Protein AF-A0A4U7D3X7-F1 (afdb_monomer)

Secondary structure (DSSP, 8-state):
-HHHHHHHHHHHHHHHTT-TT-S------HHHHHHSPEEETTEEGGGSPPP-----------GGGHHHH--

pLDDT: mean 95.42, std 5.21, range [61.47, 98.38]

Mean predicted aligned error: 3.66 Å

Sequence (71 aa):
PRESLGKVAVKNHRNGVDNPHAQFQKEVDLDTVLDSPVVADPLRLYDFCPITDGSAALVFCPESVAEEYAP

Radius of gyration: 17.78 Å; Cα contacts (8 Å, |Δi|>4): 57; chains: 1; bounding box: 40×24×44 Å

Structure (mmCIF, N/CA/C/O backbone):
data_AF-A0A4U7D3X7-F1
#
_entry.id   AF-A0A4U7D3X7-F1
#
loop_
_atom_site.group_PDB
_atom_site.id
_atom_site.type_symbol
_atom_site.label_atom_id
_atom_site.label_alt_id
_atom_site.label_comp_id
_atom_site.label_asym_id
_atom_site.label_entity_id
_atom_site.label_seq_id
_atom_site.pdbx_PDB_ins_code
_atom_site.Cartn_x
_atom_site.Cartn_y
_atom_site.Cartn_z
_atom_site.occupancy
_atom_site.B_iso_or_equiv
_atom_site.auth_seq_id
_atom_site.auth_comp_id
_atom_site.auth_asym_id
_atom_site.auth_atom_id
_atom_site.pdbx_PDB_model_num
ATOM 1 N N . PRO A 1 1 ? -4.137 -8.898 -21.887 1.00 82.19 1 PRO A N 1
ATOM 2 C CA . PRO A 1 1 ? -3.861 -9.457 -20.534 1.00 82.19 1 PRO A CA 1
ATOM 3 C C . PRO A 1 1 ? -2.894 -8.611 -19.691 1.00 82.19 1 PRO A C 1
ATOM 5 O O . PRO A 1 1 ? -3.253 -8.242 -18.579 1.00 82.19 1 PRO A O 1
ATOM 8 N N . ARG A 1 2 ? -1.705 -8.263 -20.213 1.00 90.12 2 ARG A N 1
ATOM 9 C CA . ARG A 1 2 ? -0.681 -7.507 -19.464 1.00 90.12 2 ARG A CA 1
ATOM 10 C C . ARG A 1 2 ? -1.137 -6.106 -19.036 1.00 90.12 2 ARG A C 1
ATOM 12 O O . ARG A 1 2 ? -1.028 -5.772 -17.865 1.00 90.12 2 ARG A O 1
ATOM 19 N N . GLU A 1 3 ? -1.712 -5.325 -19.948 1.00 95.06 3 GLU A N 1
ATOM 20 C CA . GLU A 1 3 ? -2.262 -4.000 -19.616 1.00 95.06 3 GLU A CA 1
ATOM 21 C C . GLU A 1 3 ? -3.359 -4.063 -18.551 1.00 95.06 3 GLU A C 1
ATOM 23 O O . GLU A 1 3 ? -3.454 -3.186 -17.700 1.00 95.06 3 GLU A O 1
ATOM 28 N N . SER A 1 4 ? -4.193 -5.108 -18.581 1.00 95.94 4 SER A N 1
ATOM 29 C CA . SER A 1 4 ? -5.254 -5.302 -17.592 1.00 95.94 4 SER A CA 1
ATOM 30 C C . SER A 1 4 ? -4.683 -5.490 -16.186 1.00 95.94 4 SER A C 1
ATOM 32 O O . SER A 1 4 ? -5.225 -4.912 -15.250 1.00 95.94 4 SER A O 1
ATOM 34 N N . LEU A 1 5 ? -3.576 -6.232 -16.046 1.00 94.38 5 LEU A N 1
ATOM 35 C CA . LEU A 1 5 ? -2.846 -6.358 -14.778 1.00 94.38 5 LEU A CA 1
ATOM 36 C C . LEU A 1 5 ? -2.249 -5.011 -14.356 1.00 94.38 5 LEU A C 1
ATOM 38 O O . LEU A 1 5 ? -2.467 -4.570 -13.231 1.00 94.38 5 LEU A O 1
ATOM 42 N N . GLY A 1 6 ? -1.606 -4.295 -15.284 1.00 96.56 6 GLY A N 1
ATOM 43 C CA . GLY A 1 6 ? -1.022 -2.987 -14.984 1.00 96.56 6 GLY A CA 1
ATOM 44 C C . GLY A 1 6 ? -2.048 -1.952 -14.500 1.00 96.56 6 GLY A C 1
ATOM 45 O O . GLY A 1 6 ? -1.788 -1.205 -13.558 1.00 96.56 6 GLY A O 1
ATOM 46 N N . LYS A 1 7 ? -3.266 -1.966 -15.059 1.00 97.75 7 LYS A N 1
ATOM 47 C CA . LYS A 1 7 ? -4.377 -1.104 -14.612 1.00 97.75 7 LYS A CA 1
ATOM 48 C C . LYS A 1 7 ? -4.794 -1.363 -13.159 1.00 97.75 7 LYS A C 1
ATOM 50 O O . LYS A 1 7 ? -5.285 -0.441 -12.507 1.00 97.75 7 LYS A O 1
ATOM 55 N N . VAL A 1 8 ? -4.592 -2.576 -12.631 1.00 97.31 8 VAL A N 1
ATOM 56 C CA . VAL A 1 8 ? -4.845 -2.878 -11.212 1.00 97.31 8 VAL A CA 1
ATOM 57 C C . VAL A 1 8 ? -3.849 -2.136 -10.325 1.00 97.31 8 VAL A C 1
ATOM 59 O O . VAL A 1 8 ? 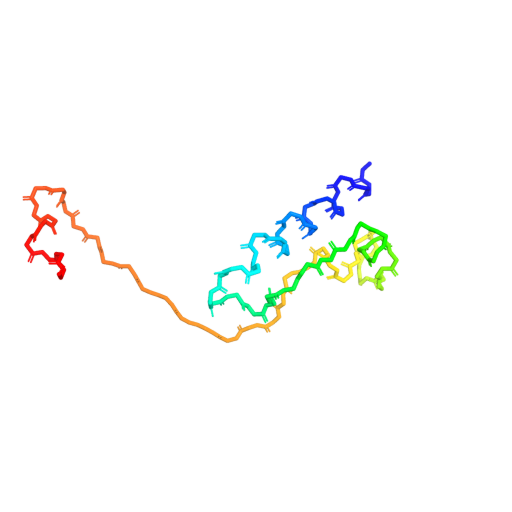-4.276 -1.490 -9.368 1.00 97.31 8 VAL A O 1
ATOM 62 N N . ALA A 1 9 ? -2.559 -2.164 -10.668 1.00 97.31 9 ALA A N 1
ATOM 63 C CA . ALA A 1 9 ? -1.527 -1.441 -9.927 1.00 97.31 9 ALA A CA 1
ATOM 64 C C . ALA A 1 9 ? -1.779 0.074 -9.948 1.00 97.31 9 ALA A C 1
ATOM 66 O O . ALA A 1 9 ? -1.844 0.685 -8.885 1.00 97.31 9 ALA A O 1
ATOM 67 N N . VAL A 1 10 ? -2.049 0.660 -11.123 1.00 98.31 10 VAL A N 1
ATOM 68 C CA . VAL A 1 10 ? -2.384 2.094 -11.264 1.00 98.31 10 VAL A CA 1
ATOM 69 C C . VAL A 1 10 ? -3.566 2.478 -10.365 1.00 98.31 10 VAL A C 1
ATOM 71 O O . VAL A 1 10 ? -3.485 3.430 -9.589 1.00 98.31 10 VAL A O 1
ATOM 74 N N . LYS A 1 11 ? -4.657 1.699 -10.401 1.00 98.19 11 LYS A N 1
ATOM 75 C CA . LYS A 1 11 ? -5.826 1.922 -9.536 1.00 98.19 11 LYS A CA 1
ATOM 76 C C . LYS A 1 11 ? -5.462 1.824 -8.052 1.00 98.19 11 LYS A C 1
ATOM 78 O O . LYS A 1 11 ? -5.929 2.640 -7.264 1.00 98.19 11 LYS A O 1
ATOM 83 N N . ASN A 1 12 ? -4.692 0.814 -7.654 1.00 98.12 12 ASN A N 1
ATOM 84 C CA . ASN A 1 12 ? -4.325 0.598 -6.253 1.00 98.12 12 ASN A CA 1
ATOM 85 C C . ASN A 1 12 ? -3.434 1.725 -5.722 1.00 98.12 12 ASN A C 1
ATOM 87 O O . ASN A 1 12 ? -3.697 2.228 -4.635 1.00 98.12 12 ASN A O 1
ATOM 91 N N . HIS A 1 13 ? -2.450 2.161 -6.508 1.00 98.12 13 HIS A N 1
ATOM 92 C CA . HIS A 1 13 ? -1.604 3.305 -6.179 1.00 98.12 13 HIS A CA 1
ATOM 93 C C . HIS A 1 13 ? -2.421 4.589 -6.037 1.00 98.12 13 HIS A C 1
ATOM 95 O O . HIS A 1 13 ? -2.276 5.278 -5.033 1.00 98.12 13 HIS A O 1
ATOM 101 N N . ARG A 1 14 ? -3.354 4.856 -6.963 1.00 98.25 14 ARG A N 1
ATOM 102 C CA . ARG A 1 14 ? -4.288 5.989 -6.849 1.00 98.25 14 ARG A CA 1
ATOM 103 C C . ARG A 1 14 ? -5.135 5.916 -5.576 1.00 98.25 14 ARG A C 1
ATOM 105 O O . ARG A 1 14 ? -5.259 6.901 -4.865 1.00 98.25 14 ARG A O 1
ATOM 112 N N . ASN A 1 15 ? -5.690 4.746 -5.259 1.00 98.12 15 ASN A N 1
ATOM 113 C CA . ASN A 1 15 ? -6.468 4.550 -4.031 1.00 98.12 15 ASN A CA 1
ATOM 114 C C . ASN A 1 15 ? -5.620 4.729 -2.754 1.00 98.12 15 ASN A C 1
ATOM 116 O O . ASN A 1 15 ? -6.173 4.997 -1.692 1.00 98.12 15 ASN A O 1
ATOM 120 N N . GLY A 1 16 ? -4.302 4.530 -2.843 1.00 98.06 16 GLY A N 1
ATOM 121 C CA . GLY A 1 16 ? -3.370 4.672 -1.728 1.00 98.06 16 GLY A CA 1
ATOM 122 C C . GLY A 1 16 ? -2.932 6.108 -1.441 1.00 98.06 16 GLY A C 1
ATOM 123 O O . GLY A 1 16 ? -2.466 6.353 -0.335 1.00 98.06 16 GLY A O 1
ATOM 124 N N . VAL A 1 17 ? -3.093 7.049 -2.384 1.00 98.38 17 VAL A N 1
ATOM 125 C CA . VAL A 1 17 ? -2.583 8.433 -2.265 1.00 98.38 17 VAL A CA 1
ATOM 126 C C . VAL A 1 17 ? -3.085 9.124 -1.000 1.00 98.38 17 VAL A C 1
ATOM 128 O O . VAL A 1 17 ? -2.282 9.643 -0.233 1.00 98.38 17 VAL A O 1
ATOM 131 N N . ASP A 1 18 ? -4.392 9.064 -0.752 1.00 97.31 18 ASP A N 1
ATOM 132 C CA . ASP A 1 18 ? -5.023 9.759 0.376 1.00 97.31 18 ASP A CA 1
ATOM 133 C C . ASP A 1 18 ? -5.135 8.883 1.635 1.00 97.31 18 ASP A C 1
ATOM 135 O O . ASP A 1 18 ? -5.692 9.308 2.647 1.00 97.31 18 ASP A O 1
ATOM 139 N N . ASN A 1 19 ? -4.634 7.642 1.594 1.00 98.00 19 ASN A N 1
ATOM 140 C CA . ASN A 1 19 ? -4.677 6.747 2.744 1.00 98.00 19 ASN A CA 1
ATOM 141 C C . ASN A 1 19 ? -3.452 6.991 3.649 1.00 98.00 19 ASN A C 1
ATOM 143 O O . ASN A 1 19 ? -2.348 6.564 3.292 1.00 98.00 19 ASN A O 1
ATOM 147 N N . PRO A 1 20 ? -3.619 7.572 4.858 1.00 97.31 20 PRO A N 1
ATOM 148 C CA . PRO A 1 20 ? -2.506 7.872 5.762 1.00 97.31 20 PRO A CA 1
ATOM 149 C C . PRO A 1 20 ? -1.746 6.621 6.232 1.00 97.31 20 PRO A C 1
ATOM 151 O O . PRO A 1 20 ? -0.618 6.735 6.704 1.00 97.31 20 PRO A O 1
ATOM 154 N N . HIS A 1 21 ? -2.341 5.432 6.092 1.00 97.00 21 HIS A N 1
ATOM 155 C CA . HIS A 1 21 ? -1.744 4.150 6.468 1.00 97.00 21 HIS A CA 1
ATOM 156 C C . HIS A 1 21 ? -1.133 3.383 5.286 1.00 97.00 21 HIS A C 1
ATOM 158 O O . HIS A 1 21 ? -0.529 2.331 5.493 1.00 97.00 21 HIS A O 1
ATOM 164 N N . ALA A 1 22 ? -1.290 3.856 4.045 1.00 97.62 22 ALA A N 1
ATOM 165 C CA . ALA A 1 22 ? -0.670 3.210 2.894 1.00 97.62 22 ALA A CA 1
ATOM 166 C C . ALA A 1 22 ? 0.850 3.427 2.906 1.00 97.62 22 ALA A C 1
ATOM 168 O O . ALA A 1 22 ? 1.325 4.548 3.059 1.00 97.62 22 ALA A O 1
ATOM 169 N N . GLN A 1 23 ? 1.622 2.362 2.668 1.00 97.50 23 GLN A N 1
ATOM 170 C CA . GLN A 1 23 ? 3.086 2.450 2.580 1.00 97.50 23 GLN A CA 1
ATOM 171 C C . GLN A 1 23 ? 3.560 3.322 1.406 1.00 97.50 23 GLN A C 1
ATOM 173 O O . GLN A 1 23 ? 4.597 3.975 1.498 1.00 97.50 23 GLN A O 1
ATOM 178 N N . PHE A 1 24 ? 2.802 3.343 0.305 1.00 96.75 24 PHE A N 1
ATOM 179 C CA . PHE A 1 24 ? 3.067 4.195 -0.851 1.00 96.75 24 PHE A CA 1
ATOM 180 C C . PHE A 1 24 ? 1.880 5.127 -1.099 1.00 96.75 24 PHE A C 1
ATOM 182 O O . PHE A 1 24 ? 0.830 4.694 -1.568 1.00 96.75 24 PHE A O 1
ATOM 189 N N . GLN A 1 25 ? 2.077 6.416 -0.832 1.00 97.69 25 GLN A N 1
ATOM 190 C CA . GLN A 1 25 ? 1.111 7.493 -1.085 1.00 97.69 25 GLN A CA 1
ATOM 191 C C . GLN A 1 25 ? 1.481 8.240 -2.371 1.00 97.69 25 GLN A C 1
ATOM 193 O O . GLN A 1 25 ? 1.724 9.446 -2.380 1.00 97.69 25 GLN A O 1
ATOM 198 N N . LYS A 1 26 ? 1.640 7.494 -3.467 1.00 96.88 26 LYS A N 1
ATOM 199 C CA . LYS A 1 26 ? 2.082 8.040 -4.754 1.00 96.88 26 LYS A CA 1
ATOM 200 C C . LYS A 1 26 ? 1.383 7.334 -5.906 1.00 96.88 26 LYS A C 1
ATOM 202 O O . LYS A 1 26 ? 1.356 6.102 -5.952 1.00 96.88 26 LYS A O 1
ATOM 207 N N . GLU A 1 27 ? 0.896 8.124 -6.858 1.00 97.25 27 GLU A N 1
ATOM 208 C CA . GLU A 1 27 ? 0.404 7.617 -8.136 1.00 97.25 27 GLU A CA 1
ATOM 209 C C . GLU A 1 27 ? 1.537 7.043 -9.000 1.00 97.25 27 GLU A C 1
ATOM 211 O O . GLU A 1 27 ? 2.690 7.482 -8.943 1.00 97.25 27 GLU A O 1
ATOM 216 N N . VAL A 1 28 ? 1.184 6.066 -9.831 1.00 97.50 28 VAL A N 1
ATOM 217 C CA . VAL A 1 28 ? 2.036 5.518 -10.890 1.00 97.50 28 VAL A CA 1
ATOM 218 C C . VAL A 1 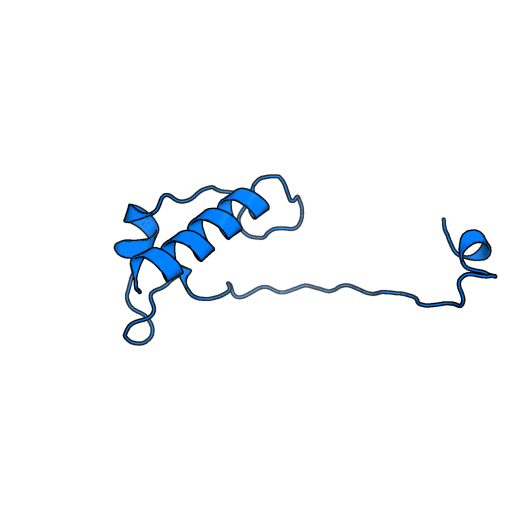28 ? 1.213 5.454 -12.170 1.00 97.50 28 VAL A C 1
ATOM 220 O O . VAL A 1 28 ? 0.026 5.123 -12.121 1.00 97.50 28 VAL A O 1
ATOM 223 N N . ASP A 1 29 ? 1.821 5.781 -13.306 1.00 97.81 29 ASP A N 1
ATOM 224 C CA . ASP A 1 29 ? 1.181 5.629 -14.612 1.00 97.81 29 ASP A CA 1
ATOM 225 C C . ASP A 1 29 ? 1.343 4.200 -15.159 1.00 97.81 29 ASP A C 1
ATOM 227 O O . ASP A 1 29 ? 2.074 3.364 -14.617 1.00 97.81 29 ASP A O 1
ATOM 231 N N . LEU A 1 30 ? 0.587 3.889 -16.217 1.00 97.88 30 LEU A N 1
ATOM 232 C CA . LEU A 1 30 ? 0.567 2.548 -16.796 1.00 97.88 30 LEU A CA 1
ATOM 233 C C . LEU A 1 30 ? 1.923 2.172 -17.403 1.00 97.88 30 LEU A C 1
ATOM 235 O O . LEU A 1 30 ? 2.348 1.032 -17.232 1.00 97.88 30 LEU A O 1
ATOM 239 N N . ASP A 1 31 ? 2.605 3.112 -18.052 1.00 97.88 31 ASP A N 1
ATOM 240 C CA . ASP A 1 31 ? 3.894 2.867 -18.704 1.00 97.88 31 ASP A CA 1
ATOM 241 C C . ASP A 1 31 ? 4.960 2.500 -17.665 1.00 97.88 31 ASP A C 1
ATOM 243 O O . ASP A 1 31 ? 5.620 1.469 -17.790 1.00 97.88 31 ASP A O 1
ATOM 247 N N . THR A 1 32 ? 5.010 3.225 -16.543 1.00 97.56 32 THR A N 1
ATOM 248 C CA . THR A 1 32 ? 5.866 2.905 -15.390 1.00 97.56 32 THR A CA 1
ATOM 249 C C . THR A 1 32 ? 5.628 1.481 -14.881 1.00 97.56 32 THR A C 1
ATOM 251 O O . THR A 1 32 ? 6.572 0.759 -14.542 1.00 97.56 32 THR A O 1
ATOM 254 N N . VAL A 1 33 ? 4.367 1.045 -14.823 1.00 97.25 33 VAL A N 1
ATOM 255 C CA . VAL A 1 33 ? 4.021 -0.316 -14.393 1.00 97.25 33 VAL A CA 1
ATOM 256 C C . VAL A 1 33 ? 4.456 -1.355 -15.427 1.00 97.25 33 VAL A C 1
ATOM 258 O O . VAL A 1 33 ? 5.023 -2.393 -15.062 1.00 97.25 33 VAL A O 1
ATOM 261 N N . LEU A 1 34 ? 4.211 -1.097 -16.710 1.00 96.62 34 LEU A N 1
ATOM 262 C CA . LEU A 1 34 ? 4.559 -1.995 -17.810 1.00 96.62 34 LEU A CA 1
ATOM 263 C C . LEU A 1 34 ? 6.072 -2.160 -17.978 1.00 96.62 34 LEU A C 1
ATOM 265 O O . LEU A 1 34 ? 6.502 -3.285 -18.238 1.00 96.62 34 LEU A O 1
ATOM 269 N N . ASP A 1 35 ? 6.846 -1.108 -17.722 1.00 97.19 35 ASP A N 1
ATOM 270 C CA . ASP A 1 35 ? 8.306 -1.090 -17.858 1.00 97.19 35 ASP A CA 1
ATOM 271 C C . ASP A 1 35 ? 9.055 -1.527 -16.592 1.00 97.19 35 ASP A C 1
ATOM 273 O O . ASP A 1 35 ? 10.264 -1.764 -16.630 1.00 97.19 35 ASP A O 1
ATOM 277 N N . SER A 1 36 ? 8.351 -1.713 -15.472 1.00 97.38 36 SER A N 1
ATOM 278 C CA . SER A 1 36 ? 8.967 -2.135 -14.209 1.00 97.38 36 SER A CA 1
ATOM 279 C C . SER A 1 36 ? 9.662 -3.506 -14.293 1.00 97.38 36 SER A C 1
ATOM 281 O O . SER A 1 36 ? 9.277 -4.338 -15.116 1.00 97.38 36 SER A O 1
ATOM 283 N N . PRO A 1 37 ? 10.682 -3.790 -13.462 1.00 98.19 37 PRO A N 1
ATOM 284 C CA . PRO A 1 37 ? 11.465 -5.023 -13.569 1.00 98.19 37 PRO A CA 1
ATOM 285 C C . PRO A 1 37 ? 10.608 -6.295 -13.525 1.00 98.19 37 PRO A C 1
ATOM 287 O O . PRO A 1 37 ? 9.682 -6.389 -12.719 1.00 98.19 37 PRO A O 1
ATOM 290 N N . VAL A 1 38 ? 10.935 -7.287 -14.360 1.00 97.25 38 VAL A N 1
ATOM 291 C CA . VAL A 1 38 ? 10.338 -8.631 -14.272 1.00 97.25 38 VAL A CA 1
ATOM 292 C C . VAL A 1 38 ? 10.847 -9.313 -13.007 1.0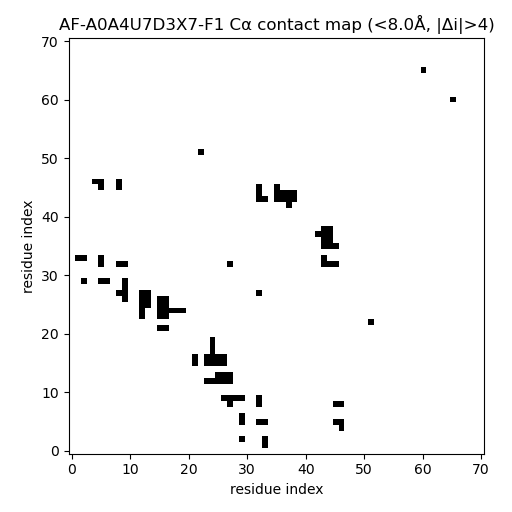0 97.25 38 VAL A C 1
ATOM 294 O O . VAL A 1 38 ? 12.053 -9.355 -12.772 1.00 97.25 38 VAL A O 1
ATOM 297 N N . VAL A 1 39 ? 9.923 -9.841 -12.204 1.00 97.69 39 VAL A N 1
ATOM 298 C CA . VAL A 1 39 ? 10.233 -10.548 -10.950 1.00 97.69 39 VAL A CA 1
ATOM 299 C C . VAL A 1 39 ? 9.986 -12.045 -11.112 1.00 97.69 39 VAL A C 1
ATOM 301 O O . VAL A 1 39 ? 10.848 -12.851 -10.772 1.00 97.69 39 VAL A O 1
ATOM 304 N N . ALA A 1 40 ? 8.838 -12.422 -11.676 1.00 96.19 40 ALA A N 1
ATOM 305 C CA . ALA A 1 40 ? 8.490 -13.808 -11.972 1.00 96.19 40 ALA A CA 1
ATOM 306 C C . ALA A 1 40 ? 7.658 -13.836 -13.250 1.00 96.19 40 ALA A C 1
ATOM 308 O O . ALA A 1 40 ? 6.488 -13.469 -13.215 1.00 96.19 40 ALA A O 1
ATOM 309 N N . ASP A 1 41 ? 8.263 -14.221 -14.373 1.00 94.62 41 ASP A N 1
ATOM 310 C CA . ASP A 1 41 ? 7.639 -14.119 -15.695 1.00 94.62 41 ASP A CA 1
ATOM 311 C C . ASP A 1 41 ? 6.203 -14.697 -15.716 1.00 94.62 41 ASP A C 1
ATOM 313 O O . ASP A 1 41 ? 6.006 -15.837 -15.280 1.00 94.62 41 ASP A O 1
ATOM 317 N N . PRO A 1 42 ? 5.180 -13.931 -16.164 1.00 91.69 42 PRO A N 1
ATOM 318 C CA . PRO A 1 42 ? 5.232 -12.601 -16.800 1.00 91.69 42 PRO A CA 1
ATOM 319 C C . PRO A 1 42 ? 5.019 -11.396 -15.851 1.00 91.69 42 PRO A C 1
ATOM 321 O O . PRO A 1 42 ? 4.796 -10.275 -16.316 1.00 91.69 42 PRO A O 1
ATOM 324 N N . LEU A 1 43 ? 5.019 -11.610 -14.535 1.00 95.44 43 LEU A N 1
ATOM 325 C CA . LEU A 1 43 ? 4.744 -10.602 -13.508 1.00 95.44 43 LEU A CA 1
AT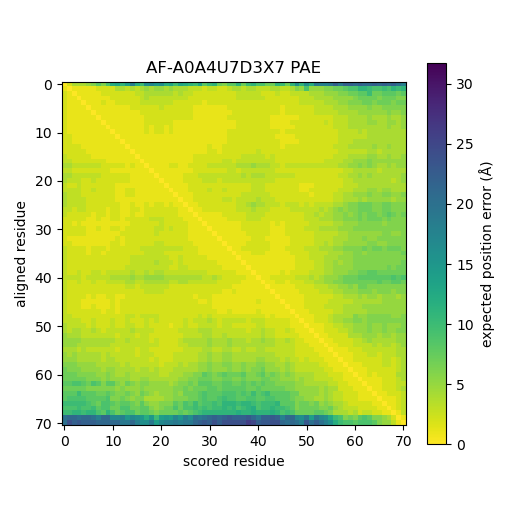OM 326 C C . LEU A 1 43 ? 5.964 -9.723 -13.208 1.00 95.44 43 LEU A C 1
ATOM 328 O O . LEU A 1 43 ? 7.109 -10.183 -13.098 1.00 95.44 43 LEU A O 1
ATOM 332 N N . ARG A 1 44 ? 5.693 -8.432 -13.038 1.00 96.00 44 ARG A N 1
ATOM 333 C CA . ARG A 1 44 ? 6.673 -7.375 -12.787 1.00 96.00 44 ARG A CA 1
ATOM 334 C C . ARG A 1 44 ? 6.506 -6.788 -11.392 1.00 96.00 44 ARG A C 1
ATOM 336 O O . ARG A 1 44 ? 5.547 -7.093 -10.694 1.00 96.00 44 ARG A O 1
ATOM 343 N N . LEU A 1 45 ? 7.443 -5.937 -10.988 1.00 97.31 45 LEU A N 1
ATOM 344 C CA . LEU A 1 45 ? 7.551 -5.410 -9.627 1.00 97.31 45 LEU A CA 1
ATOM 345 C C . LEU A 1 45 ? 6.227 -4.862 -9.063 1.00 97.31 45 LEU A C 1
ATOM 347 O O . LEU A 1 45 ? 5.861 -5.207 -7.946 1.00 97.31 45 LEU A O 1
ATOM 351 N N . TYR A 1 46 ? 5.489 -4.064 -9.840 1.00 97.25 46 TYR A N 1
ATOM 352 C CA . TYR A 1 46 ? 4.216 -3.472 -9.399 1.00 97.25 46 TYR A CA 1
ATOM 353 C C . TYR A 1 46 ? 3.027 -4.444 -9.372 1.00 97.25 46 TYR A C 1
ATOM 355 O O . TYR A 1 46 ? 1.943 -4.066 -8.928 1.00 97.25 46 TYR A O 1
ATOM 363 N N . ASP A 1 47 ? 3.207 -5.685 -9.825 1.00 96.69 47 ASP A N 1
ATOM 364 C CA . ASP A 1 47 ? 2.196 -6.735 -9.694 1.00 96.69 47 ASP A CA 1
ATOM 365 C C . ASP A 1 47 ? 2.254 -7.419 -8.302 1.00 96.69 47 ASP A C 1
ATOM 367 O O . ASP A 1 47 ? 1.373 -8.217 -7.979 1.00 96.69 47 ASP A O 1
ATOM 371 N N . PHE A 1 48 ? 3.253 -7.105 -7.463 1.00 96.81 48 PHE A N 1
ATOM 372 C CA . PHE A 1 48 ? 3.447 -7.689 -6.128 1.00 96.81 48 PHE A CA 1
ATOM 373 C C . PHE A 1 48 ? 3.177 -6.689 -4.995 1.00 96.81 48 PHE A C 1
ATOM 375 O O . PHE A 1 48 ? 3.343 -5.479 -5.144 1.00 96.81 48 PHE A O 1
ATOM 382 N N . CYS A 1 49 ? 2.777 -7.206 -3.829 1.00 95.88 49 CYS A N 1
ATOM 383 C CA . CYS A 1 49 ? 2.665 -6.404 -2.613 1.00 95.88 49 CYS A CA 1
ATOM 384 C C . CYS A 1 49 ? 4.052 -5.991 -2.085 1.00 95.88 49 CYS A C 1
ATOM 386 O O . CYS A 1 49 ? 5.021 -6.737 -2.262 1.00 95.88 49 CYS A O 1
ATOM 388 N N . PRO A 1 50 ? 4.165 -4.841 -1.398 1.00 95.38 50 PRO A N 1
ATOM 389 C CA . PRO A 1 50 ? 5.384 -4.511 -0.677 1.00 95.3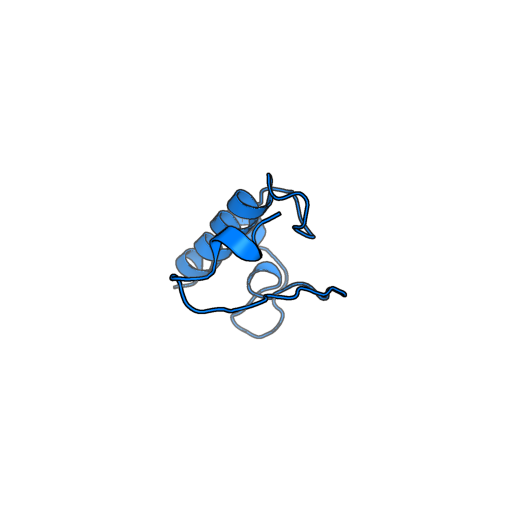8 50 PRO A CA 1
ATOM 390 C C . PRO A 1 50 ? 5.589 -5.431 0.529 1.00 95.38 50 PRO A C 1
ATOM 392 O O . PRO A 1 50 ? 4.682 -6.135 0.971 1.00 95.38 50 PRO A O 1
ATOM 395 N N . ILE A 1 51 ? 6.800 -5.386 1.078 1.00 97.44 51 ILE A N 1
ATOM 396 C CA . ILE A 1 51 ? 7.115 -5.979 2.374 1.00 97.44 51 ILE A CA 1
ATOM 397 C C . ILE A 1 51 ? 6.886 -4.899 3.434 1.00 97.44 51 ILE A C 1
ATOM 399 O O . ILE A 1 51 ? 7.457 -3.806 3.343 1.00 97.44 51 ILE A O 1
ATOM 403 N N . THR A 1 52 ? 6.022 -5.195 4.404 1.00 96.50 52 THR A N 1
ATOM 404 C CA . THR A 1 52 ? 5.536 -4.234 5.400 1.00 96.50 52 THR A CA 1
ATOM 405 C C . THR A 1 52 ? 5.409 -4.910 6.759 1.00 96.50 52 THR A C 1
ATOM 407 O O . THR A 1 52 ? 4.867 -6.010 6.846 1.00 96.50 52 THR A O 1
ATOM 410 N N . ASP A 1 53 ? 5.815 -4.210 7.816 1.00 97.62 53 ASP A N 1
ATOM 411 C CA . ASP A 1 53 ? 5.471 -4.562 9.193 1.00 97.62 53 ASP A CA 1
ATOM 412 C C . ASP A 1 53 ? 4.241 -3.752 9.629 1.00 97.62 53 ASP A C 1
ATOM 414 O O . ASP A 1 53 ? 4.179 -2.539 9.420 1.00 97.62 53 ASP A O 1
ATOM 418 N N . GLY A 1 54 ? 3.246 -4.402 10.237 1.00 95.38 54 GLY A N 1
ATOM 419 C CA . GLY A 1 54 ? 2.015 -3.736 10.665 1.00 95.38 54 GLY A CA 1
ATOM 420 C C . GLY A 1 54 ? 1.086 -4.629 11.486 1.00 95.38 54 GLY A C 1
ATOM 421 O O . GLY A 1 54 ? 1.259 -5.845 11.544 1.00 95.38 54 GLY A O 1
ATOM 422 N N . SER A 1 55 ? 0.088 -4.020 12.132 1.00 97.12 55 SER A N 1
ATOM 423 C CA . SER A 1 55 ? -0.955 -4.734 12.878 1.00 97.12 55 SER A CA 1
ATOM 424 C C . SER A 1 55 ? -2.302 -4.015 12.776 1.00 97.12 55 SER A C 1
ATOM 426 O O . SER A 1 55 ? -2.351 -2.800 12.589 1.00 97.12 55 SER A O 1
ATOM 428 N N . ALA A 1 56 ? -3.389 -4.774 12.890 1.00 96.44 56 ALA A N 1
ATOM 429 C CA . ALA A 1 56 ? -4.757 -4.276 12.966 1.00 96.44 56 ALA A CA 1
ATOM 430 C C . ALA A 1 56 ? -5.591 -5.245 13.820 1.00 96.44 56 ALA A C 1
ATOM 432 O O . ALA A 1 56 ? -5.278 -6.435 13.885 1.00 96.44 56 ALA A O 1
ATOM 433 N N . ALA A 1 57 ? -6.647 -4.750 14.465 1.00 96.25 57 ALA A N 1
ATOM 434 C CA . ALA A 1 57 ? -7.558 -5.557 15.273 1.00 96.25 57 ALA A CA 1
ATOM 435 C C . ALA A 1 57 ? -9.010 -5.126 15.034 1.00 96.25 57 ALA A C 1
ATOM 437 O O . ALA A 1 57 ? -9.278 -3.956 14.769 1.00 96.25 57 ALA A O 1
ATOM 438 N N . LEU A 1 58 ? -9.935 -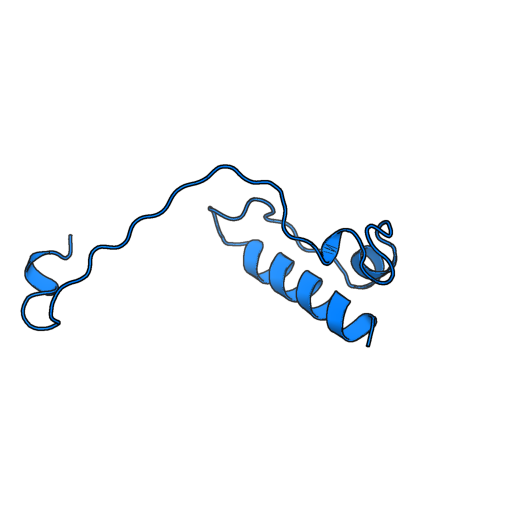6.080 15.140 1.00 94.50 58 LEU A N 1
ATOM 439 C CA . LEU A 1 58 ? -11.378 -5.857 15.063 1.00 94.50 58 LEU A CA 1
ATOM 440 C C . LEU A 1 58 ? -12.043 -6.519 16.271 1.00 94.50 58 LEU A C 1
ATOM 442 O O . LEU A 1 58 ? -11.657 -7.621 16.663 1.00 94.50 58 LEU A O 1
ATOM 446 N N . VAL A 1 59 ? -13.053 -5.861 16.833 1.00 91.50 59 VAL A N 1
ATOM 447 C CA . VAL A 1 59 ? -13.906 -6.405 17.896 1.00 91.50 59 VAL A CA 1
ATOM 448 C C . VAL A 1 59 ? -15.307 -6.577 17.323 1.00 91.50 59 VAL A C 1
ATOM 450 O O . VAL A 1 59 ? -15.865 -5.638 16.764 1.00 91.50 59 VAL A O 1
ATOM 453 N N . PHE A 1 60 ? -15.862 -7.782 17.446 1.00 94.31 60 PHE A N 1
ATOM 454 C CA . PHE A 1 60 ? -17.198 -8.112 16.951 1.00 94.31 60 PHE A CA 1
ATOM 455 C C . PHE A 1 60 ? -18.166 -8.315 18.114 1.00 94.31 60 PHE A C 1
ATOM 457 O O . PHE A 1 60 ? -17.811 -8.917 19.128 1.00 94.31 60 PHE A O 1
ATOM 464 N N . CYS A 1 61 ? -19.402 -7.861 17.940 1.00 94.75 61 CYS A N 1
ATOM 465 C CA . CYS A 1 61 ? -20.505 -8.073 18.870 1.00 94.75 61 CYS A CA 1
ATOM 466 C C . CYS A 1 61 ? -21.839 -8.143 18.098 1.00 94.75 61 CYS A C 1
ATOM 468 O O . CYS A 1 61 ? -21.883 -7.758 16.925 1.00 94.75 61 CYS A O 1
ATOM 470 N N . PRO A 1 62 ? -22.919 -8.666 18.706 1.00 97.00 62 PRO A N 1
ATOM 471 C CA . PRO A 1 62 ? -24.256 -8.556 18.132 1.00 97.00 62 PRO A CA 1
ATOM 472 C C . PRO A 1 62 ? -24.642 -7.095 17.888 1.00 97.00 62 PRO A C 1
ATOM 474 O O . PRO A 1 62 ? -24.354 -6.234 18.714 1.00 97.00 62 PRO A O 1
ATOM 477 N N . GLU A 1 63 ? -25.364 -6.836 16.796 1.00 95.88 63 GLU A N 1
ATOM 478 C CA . GLU A 1 63 ? -25.856 -5.492 16.455 1.00 95.88 63 GLU A CA 1
ATOM 479 C C . GLU A 1 63 ? -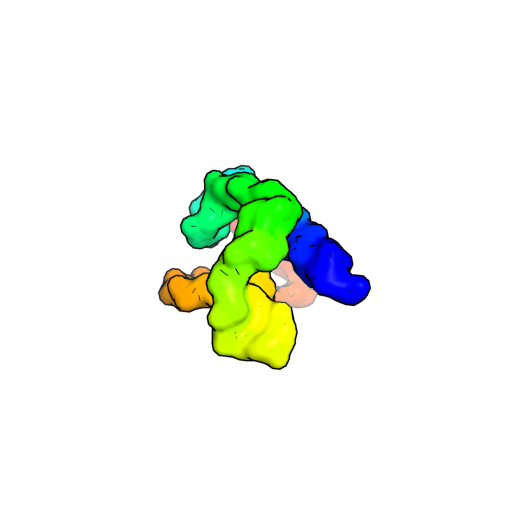26.603 -4.841 17.628 1.00 95.88 63 GLU A C 1
ATOM 481 O O . GLU A 1 63 ? -26.397 -3.668 17.918 1.00 95.88 63 GLU A O 1
ATOM 486 N N . SER A 1 64 ? -27.389 -5.631 18.369 1.00 96.69 64 SER A N 1
ATOM 487 C CA . SER A 1 64 ? -28.196 -5.164 19.499 1.00 96.69 64 SER A CA 1
ATOM 488 C C . SER A 1 64 ? -27.404 -4.539 20.650 1.00 96.69 64 SER A C 1
ATOM 490 O O . SER A 1 64 ? -28.017 -3.887 21.485 1.00 96.69 64 SER A O 1
ATOM 492 N N . VAL A 1 65 ? -26.089 -4.773 20.734 1.00 95.19 65 VAL A N 1
ATOM 493 C CA . VAL A 1 65 ? -25.211 -4.227 21.788 1.00 95.19 65 VAL A CA 1
ATOM 494 C C . VAL A 1 65 ? -24.055 -3.398 21.215 1.00 95.19 65 VAL A C 1
ATOM 496 O O . VAL A 1 65 ? -23.165 -2.991 21.953 1.00 95.19 65 VAL A O 1
ATOM 499 N N . ALA A 1 66 ? -24.025 -3.149 19.902 1.00 94.38 66 ALA A N 1
ATOM 500 C CA . ALA A 1 66 ? -22.880 -2.513 19.249 1.00 94.38 66 ALA A CA 1
ATOM 501 C C . ALA A 1 66 ? -22.649 -1.063 19.700 1.00 94.38 66 ALA A C 1
ATOM 503 O O . ALA A 1 66 ? -21.500 -0.663 19.884 1.00 94.38 66 ALA A O 1
ATOM 504 N N . GLU A 1 67 ? -23.720 -0.299 19.935 1.00 92.75 67 GLU A N 1
ATOM 505 C CA . GLU A 1 67 ? -23.634 1.085 20.425 1.00 92.75 67 GLU A CA 1
ATOM 506 C C . GLU A 1 67 ? -23.022 1.185 21.832 1.00 92.75 67 GLU A C 1
ATOM 508 O O . GLU A 1 67 ? -22.439 2.209 22.166 1.00 92.75 67 GLU A O 1
ATOM 513 N N . GLU A 1 68 ? -23.089 0.124 22.647 1.00 93.75 68 GLU A N 1
ATOM 514 C CA . GLU A 1 68 ? -22.510 0.111 24.002 1.00 93.75 68 GLU A CA 1
ATOM 515 C C . GLU A 1 68 ? -20.975 0.039 23.991 1.00 93.75 68 GLU A C 1
ATOM 517 O O . GLU A 1 68 ? -20.321 0.454 24.949 1.00 93.75 68 GLU A O 1
ATOM 522 N N . TYR A 1 69 ? -20.400 -0.503 22.915 1.00 88.12 69 TYR A N 1
ATOM 523 C CA . TYR A 1 69 ? -18.956 -0.688 22.743 1.00 88.12 69 TYR A CA 1
ATOM 524 C C . TYR A 1 69 ? -18.352 0.259 21.698 1.00 88.12 69 TYR A C 1
ATOM 526 O O . TYR A 1 69 ? -17.135 0.238 21.4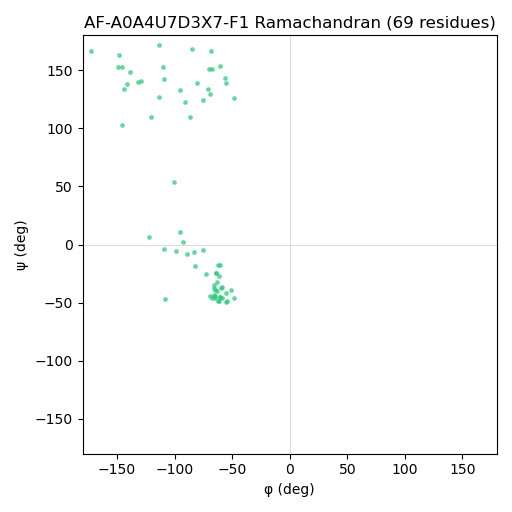92 1.00 88.12 69 TYR A O 1
ATOM 534 N N . ALA A 1 70 ? -19.181 1.065 21.029 1.00 78.81 70 ALA A N 1
ATOM 535 C CA . ALA A 1 70 ? -18.728 2.109 20.124 1.00 78.81 70 ALA A CA 1
ATOM 536 C C . ALA A 1 70 ? -18.201 3.306 20.950 1.00 78.81 70 ALA A C 1
ATOM 538 O O . ALA A 1 70 ? -18.922 3.791 21.821 1.00 78.81 70 ALA A O 1
ATOM 539 N N . PRO A 1 71 ? -16.949 3.750 20.739 1.00 61.47 71 PRO A N 1
ATOM 540 C CA . PRO A 1 71 ? -16.388 4.915 21.425 1.00 61.47 71 PRO A CA 1
ATOM 541 C C . PRO A 1 71 ? -17.022 6.244 20.994 1.00 61.47 71 PRO A C 1
ATOM 543 O O . PRO A 1 71 ? -17.503 6.338 19.840 1.00 61.47 71 PRO A O 1
#

Nearest PDB structures (foldseek):
  7yvy-assembly1_A  TM=9.621E-01  e=9.947E-03  Pyrococcus furiosus COM1
  4u4e-assembly1_A  TM=9.416E-01  e=1.799E-01  Sphaerobacter thermophilus DSM 20745
  5ab7-assembly3_E  TM=9.419E-01  e=3.252E-01  Trypanosoma brucei brucei
  5ab7-assembly2_D  TM=9.435E-01  e=4.231E-01  Trypanosoma brucei brucei
  5ab7-assembly1_B  TM=9.413E-01  e=4.231E-01  Trypanosoma brucei brucei

Solvent-accessible surface area (backbone atoms only — not comparable to full-atom values): 4650 Å² total; per-residue (Å²): 113,69,68,64,55,30,51,51,39,29,52,51,23,50,66,17,43,85,36,92,83,41,94,54,58,47,74,53,56,55,64,63,41,70,70,35,59,78,74,52,90,95,41,26,54,62,77,52,83,83,91,78,88,85,87,88,8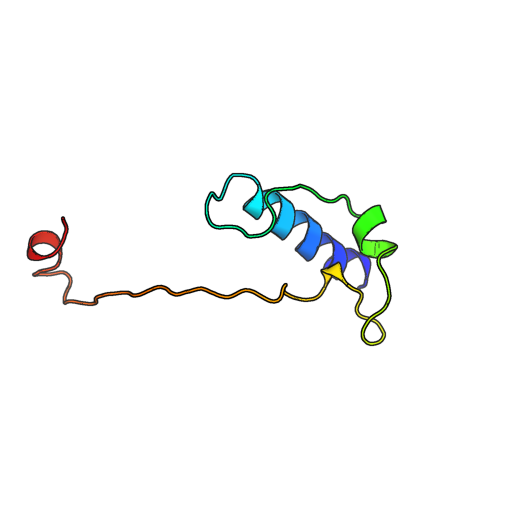7,87,88,87,71,61,78,94,56,41,76,80,75,55,131

Foldseek 3Di:
DLLVLLVVLQVVQPVQLPPPPRPHNDGDDSVCLSPADPDDPPHHDSSDDDDDDDDDDDDDDPPVCVVVVDD